Protein AF-A0AAV5M374-F1 (afdb_monomer_lite)

Structure (mmCIF, N/CA/C/O backbone):
data_AF-A0AAV5M374-F1
#
_entry.id   AF-A0AAV5M374-F1
#
loop_
_atom_site.group_PDB
_atom_site.id
_atom_site.type_symbol
_atom_site.label_atom_id
_atom_site.label_alt_id
_atom_site.label_comp_id
_atom_site.label_asym_id
_atom_site.label_entity_id
_atom_site.label_seq_id
_atom_site.pdbx_PDB_ins_code
_atom_site.Cartn_x
_atom_site.Cartn_y
_atom_site.Cartn_z
_atom_site.occupancy
_atom_site.B_iso_or_equiv
_atom_site.auth_seq_id
_atom_site.auth_comp_id
_atom_site.auth_asym_id
_atom_site.auth_atom_id
_atom_site.pdbx_PDB_model_num
ATOM 1 N N . MET A 1 1 ? 23.034 6.800 -38.094 1.00 63.66 1 MET A N 1
ATOM 2 C CA . MET A 1 1 ? 21.610 6.396 -38.113 1.00 63.66 1 MET A CA 1
ATOM 3 C C . MET A 1 1 ? 21.363 5.083 -37.357 1.00 63.66 1 MET A C 1
ATOM 5 O O . MET A 1 1 ? 20.470 5.064 -36.525 1.00 63.66 1 MET A O 1
ATOM 9 N N . LEU A 1 2 ? 22.172 4.026 -37.544 1.00 66.50 2 LEU A N 1
ATOM 10 C CA . LEU A 1 2 ? 22.013 2.746 -36.817 1.00 66.50 2 LEU A CA 1
ATOM 11 C C . LEU A 1 2 ? 22.292 2.823 -35.298 1.00 66.50 2 LEU A C 1
ATOM 13 O O . LEU A 1 2 ? 21.538 2.262 -34.511 1.00 66.50 2 LEU A O 1
ATOM 17 N N . ILE A 1 3 ? 23.316 3.573 -34.870 1.00 73.94 3 ILE A N 1
ATOM 18 C CA . ILE A 1 3 ? 23.682 3.710 -33.442 1.00 73.94 3 ILE A CA 1
ATOM 19 C C . ILE A 1 3 ? 22.587 4.444 -32.647 1.00 73.94 3 ILE A C 1
ATOM 21 O O . ILE A 1 3 ? 22.240 4.060 -31.532 1.00 73.94 3 ILE A O 1
ATOM 25 N N . THR A 1 4 ? 21.992 5.477 -33.245 1.00 79.81 4 THR A N 1
ATOM 26 C CA . THR A 1 4 ? 20.926 6.276 -32.628 1.00 79.81 4 THR A CA 1
ATOM 27 C C . THR A 1 4 ? 19.638 5.469 -32.443 1.00 79.81 4 THR A C 1
ATOM 29 O O . THR A 1 4 ? 18.962 5.627 -31.431 1.00 79.81 4 THR A O 1
ATOM 32 N N . GLY A 1 5 ? 19.324 4.574 -33.389 1.00 83.69 5 GLY A N 1
ATOM 33 C CA . GLY A 1 5 ? 18.182 3.662 -33.290 1.00 83.69 5 GLY A CA 1
ATOM 34 C C . GLY A 1 5 ? 18.334 2.641 -32.162 1.00 83.69 5 GLY A C 1
ATOM 35 O O . GLY A 1 5 ? 17.395 2.435 -31.400 1.00 83.69 5 GLY A O 1
ATOM 36 N N . PHE A 1 6 ? 19.528 2.064 -31.989 1.00 84.19 6 PHE A N 1
ATOM 37 C CA . PHE A 1 6 ? 19.801 1.121 -30.899 1.00 84.19 6 PHE A CA 1
ATOM 38 C C . PHE A 1 6 ? 19.651 1.776 -29.517 1.00 84.19 6 PHE A C 1
ATOM 40 O O . PHE A 1 6 ? 18.900 1.284 -28.679 1.00 84.19 6 PHE A O 1
ATOM 47 N N . HIS A 1 7 ? 20.251 2.952 -29.317 1.00 85.19 7 HIS A N 1
ATOM 48 C CA . HIS A 1 7 ? 20.132 3.691 -28.057 1.00 85.19 7 HIS A CA 1
ATOM 49 C C . HIS A 1 7 ? 18.682 4.104 -27.732 1.00 85.19 7 HIS A C 1
ATOM 51 O O . HIS A 1 7 ? 18.277 4.175 -26.571 1.00 85.19 7 HIS A O 1
ATOM 57 N N . TYR A 1 8 ? 17.871 4.373 -28.758 1.00 91.94 8 TYR A N 1
ATOM 58 C CA . TYR A 1 8 ? 16.453 4.683 -28.589 1.00 91.94 8 TYR A CA 1
ATOM 59 C C . TYR A 1 8 ? 15.637 3.452 -28.162 1.00 91.94 8 TYR A C 1
ATOM 61 O O . TYR A 1 8 ? 14.814 3.551 -27.251 1.00 91.94 8 TYR A O 1
ATOM 69 N N . LEU A 1 9 ? 15.911 2.281 -28.749 1.00 89.94 9 LEU A N 1
ATOM 70 C CA . LEU A 1 9 ? 15.290 1.013 -28.352 1.00 89.94 9 LEU A CA 1
ATOM 71 C C . LEU A 1 9 ? 15.650 0.627 -26.912 1.00 89.94 9 LEU A C 1
ATOM 73 O O . LEU A 1 9 ? 14.777 0.187 -26.166 1.00 89.94 9 LEU A O 1
ATOM 77 N N . GLU A 1 10 ? 16.896 0.854 -26.492 1.00 91.62 10 GLU A N 1
ATOM 78 C CA . GLU A 1 10 ? 17.315 0.657 -25.099 1.00 91.62 10 GLU A CA 1
ATOM 79 C C . GLU A 1 10 ? 16.542 1.565 -24.134 1.00 91.62 10 GLU A C 1
ATOM 81 O O . GLU A 1 10 ? 16.057 1.105 -23.097 1.00 91.62 10 GLU A O 1
ATOM 86 N N . LYS A 1 11 ? 16.370 2.848 -24.481 1.00 93.94 11 LYS A N 1
ATOM 87 C CA . LYS A 1 11 ? 15.582 3.792 -23.672 1.00 93.94 11 LYS A CA 1
ATOM 88 C C . LYS A 1 11 ? 14.121 3.370 -23.555 1.00 93.94 11 LYS A C 1
ATOM 90 O O . LYS A 1 11 ? 13.602 3.329 -22.440 1.00 93.94 11 LYS A O 1
ATOM 95 N N . ILE A 1 12 ? 13.476 3.024 -24.670 1.00 94.00 12 ILE A N 1
ATOM 96 C CA . ILE A 1 12 ? 12.077 2.576 -24.668 1.00 94.00 12 ILE A CA 1
ATOM 97 C C . ILE A 1 12 ? 11.924 1.274 -23.886 1.00 94.00 12 ILE A C 1
ATOM 99 O O . ILE A 1 12 ? 10.998 1.156 -23.090 1.00 94.00 12 ILE A O 1
ATOM 103 N N . SER A 1 13 ? 12.832 0.313 -24.068 1.00 94.44 13 SER A N 1
ATOM 104 C CA . SER A 1 13 ? 12.796 -0.968 -23.356 1.00 94.44 13 SER A CA 1
ATOM 105 C C . SER A 1 13 ? 12.890 -0.771 -21.841 1.00 94.44 13 SER A C 1
ATOM 107 O O . SER A 1 13 ? 12.072 -1.298 -21.082 1.00 94.44 13 SER A O 1
ATOM 109 N N . ASN A 1 14 ? 13.820 0.075 -21.389 1.00 94.81 14 ASN A N 1
ATOM 110 C CA . ASN A 1 14 ? 13.945 0.415 -19.974 1.00 94.81 14 ASN A CA 1
ATOM 111 C C . ASN A 1 14 ? 12.702 1.141 -19.451 1.00 94.81 14 ASN A C 1
ATOM 113 O O . ASN A 1 14 ? 12.200 0.794 -18.384 1.00 94.81 14 ASN A O 1
ATOM 117 N N . GLN A 1 15 ? 12.166 2.106 -20.200 1.00 96.00 15 GLN A N 1
ATOM 118 C CA . GLN A 1 15 ? 10.944 2.810 -19.817 1.00 96.00 15 GLN A CA 1
ATOM 119 C C . GLN A 1 15 ? 9.748 1.855 -19.707 1.00 96.00 15 GLN A C 1
ATOM 121 O O . GLN A 1 15 ? 9.050 1.879 -18.698 1.00 96.00 15 GLN A O 1
ATOM 126 N N . ALA A 1 16 ? 9.557 0.963 -20.681 1.00 95.81 16 ALA A N 1
ATOM 127 C CA . ALA A 1 16 ? 8.506 -0.048 -20.653 1.00 95.81 16 ALA A CA 1
ATOM 128 C C . ALA A 1 16 ? 8.645 -0.970 -19.431 1.00 95.81 16 ALA A C 1
ATOM 130 O O . ALA A 1 16 ? 7.659 -1.245 -18.747 1.00 95.81 16 ALA A O 1
ATOM 131 N N . ARG A 1 17 ? 9.872 -1.386 -19.092 1.00 96.38 17 ARG A N 1
ATOM 132 C CA . ARG A 1 17 ? 10.149 -2.184 -17.890 1.00 96.38 17 ARG A CA 1
ATOM 133 C C . ARG A 1 17 ? 9.746 -1.451 -16.607 1.00 96.38 17 ARG A C 1
ATOM 135 O O . ARG A 1 17 ? 9.092 -2.050 -15.753 1.00 96.38 17 ARG A O 1
ATOM 142 N N . TRP A 1 18 ? 10.107 -0.174 -16.469 1.00 96.44 18 TRP A N 1
ATOM 143 C CA . TRP A 1 18 ? 9.716 0.637 -15.311 1.00 96.44 18 TRP A CA 1
ATOM 144 C C . TRP A 1 18 ? 8.202 0.838 -15.235 1.00 96.44 18 TRP A C 1
ATOM 146 O O . TRP A 1 18 ? 7.633 0.688 -14.156 1.00 96.44 18 TRP A O 1
ATOM 156 N N . SER A 1 19 ? 7.539 1.091 -16.367 1.00 95.00 19 SER A N 1
ATOM 157 C CA . SER A 1 19 ? 6.080 1.210 -16.430 1.00 95.00 19 SER A CA 1
ATOM 158 C C . SER A 1 19 ? 5.379 -0.074 -15.978 1.00 95.00 19 SER A C 1
ATOM 160 O O . SER A 1 19 ? 4.466 -0.006 -15.160 1.00 95.00 19 SER A O 1
ATOM 162 N N . VAL A 1 20 ? 5.843 -1.250 -16.419 1.00 96.19 20 VAL A N 1
ATOM 163 C CA . VAL A 1 20 ? 5.286 -2.545 -15.983 1.00 96.19 20 VAL A CA 1
ATOM 164 C C . VAL A 1 20 ? 5.479 -2.758 -14.481 1.00 96.19 20 VAL A C 1
ATOM 166 O O . VAL A 1 20 ? 4.536 -3.140 -13.786 1.00 96.19 20 VAL A O 1
ATOM 169 N N . LEU A 1 21 ? 6.678 -2.479 -13.957 1.00 95.56 21 LEU A N 1
ATOM 170 C CA . LEU A 1 21 ? 6.959 -2.606 -12.526 1.00 95.56 21 LEU A CA 1
ATOM 171 C C . LEU A 1 21 ? 6.077 -1.665 -11.692 1.00 95.56 21 LEU A C 1
ATOM 173 O O . LEU A 1 21 ? 5.552 -2.056 -10.649 1.00 95.56 21 LEU A O 1
ATOM 177 N N . GLN A 1 22 ? 5.879 -0.435 -12.165 1.00 93.69 22 GLN A N 1
ATOM 178 C CA . GLN A 1 22 ? 5.028 0.550 -11.510 1.00 93.69 22 GLN A CA 1
ATOM 179 C C . GLN A 1 22 ? 3.558 0.111 -11.497 1.00 93.69 22 GLN A C 1
ATOM 181 O O . GLN A 1 22 ? 2.926 0.158 -10.440 1.00 93.69 22 GLN A O 1
ATOM 186 N N . SER A 1 23 ? 3.023 -0.372 -12.624 1.00 90.38 23 SER A N 1
ATOM 187 C CA . SER A 1 23 ? 1.656 -0.907 -12.697 1.00 90.38 23 SER A CA 1
ATOM 188 C C . SER A 1 23 ? 1.465 -2.115 -11.777 1.00 90.38 23 SER A C 1
ATOM 190 O O . SER A 1 23 ? 0.454 -2.208 -11.080 1.00 90.38 23 SER A O 1
ATOM 192 N N . PHE A 1 24 ? 2.454 -3.011 -11.708 1.00 91.50 24 PHE A N 1
ATOM 193 C CA . PHE A 1 24 ? 2.428 -4.149 -10.790 1.00 91.50 24 PHE A CA 1
ATOM 194 C C . PHE A 1 24 ? 2.405 -3.705 -9.320 1.00 91.50 24 PHE A C 1
ATOM 196 O O . PHE A 1 24 ? 1.595 -4.199 -8.531 1.00 91.50 24 PHE A O 1
ATOM 203 N N . ASN A 1 25 ? 3.246 -2.736 -8.953 1.00 90.88 25 ASN A N 1
ATOM 204 C CA . ASN A 1 25 ? 3.258 -2.179 -7.603 1.00 90.88 25 ASN A CA 1
ATOM 205 C C . ASN A 1 25 ? 1.915 -1.529 -7.257 1.00 90.88 25 ASN A C 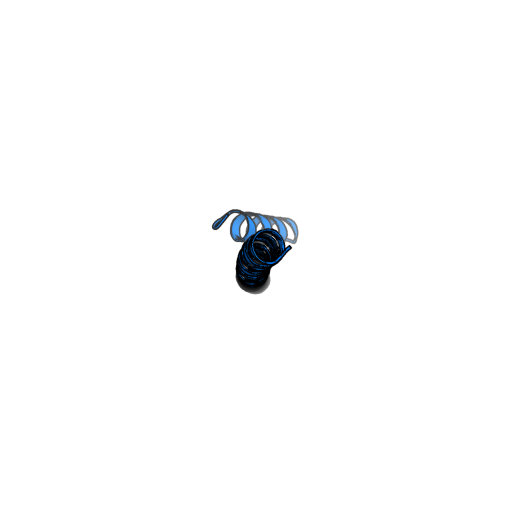1
ATOM 207 O O . ASN A 1 25 ? 1.381 -1.790 -6.184 1.00 90.88 25 ASN A O 1
ATOM 211 N N . MET A 1 26 ? 1.322 -0.757 -8.171 1.00 87.56 26 MET A N 1
ATOM 212 C CA . MET A 1 26 ? 0.001 -0.156 -7.969 1.00 87.56 26 MET A CA 1
ATOM 213 C C . MET A 1 26 ? -1.071 -1.216 -7.681 1.00 87.56 26 MET A C 1
ATOM 215 O O . MET A 1 26 ? -1.832 -1.079 -6.723 1.00 87.56 26 MET A O 1
ATOM 219 N N . LEU A 1 27 ? -1.084 -2.316 -8.439 1.00 89.62 27 LEU A N 1
ATOM 220 C CA . LEU A 1 27 ? -2.024 -3.418 -8.221 1.00 89.62 27 LEU A CA 1
ATOM 221 C C . LEU A 1 27 ? -1.832 -4.081 -6.846 1.00 89.62 27 LEU A C 1
ATOM 223 O O . LEU A 1 27 ? -2.802 -4.418 -6.161 1.00 89.62 27 LEU A O 1
ATOM 227 N N . LYS A 1 28 ? -0.577 -4.232 -6.411 1.00 89.50 28 LYS A N 1
ATOM 228 C CA . LYS A 1 28 ? -0.235 -4.740 -5.078 1.00 89.50 28 LYS A CA 1
ATOM 229 C C . LYS A 1 28 ? -0.757 -3.815 -3.968 1.00 89.50 28 LYS A C 1
ATOM 231 O O . LYS A 1 28 ? -1.345 -4.325 -3.012 1.00 89.50 28 LYS A O 1
ATOM 236 N N . TRP A 1 29 ? -0.598 -2.493 -4.108 1.00 87.31 29 TRP A N 1
ATOM 237 C CA . TRP A 1 29 ? -1.126 -1.496 -3.161 1.00 87.31 29 TRP A CA 1
ATOM 238 C C . TRP A 1 29 ? -2.641 -1.565 -3.054 1.00 87.31 29 TRP A C 1
ATOM 240 O O . TRP A 1 29 ? -3.165 -1.702 -1.950 1.00 87.31 29 TRP A O 1
ATOM 250 N N . HIS A 1 30 ? -3.337 -1.582 -4.193 1.00 87.56 30 HIS A N 1
ATOM 251 C CA . HIS A 1 30 ? -4.794 -1.693 -4.225 1.00 87.56 30 HIS A CA 1
ATOM 252 C C . HIS A 1 30 ? -5.293 -2.950 -3.513 1.00 87.56 30 HIS A C 1
ATOM 254 O O . HIS A 1 30 ? -6.187 -2.865 -2.676 1.00 87.56 30 HIS A O 1
ATOM 260 N N . ARG A 1 31 ? -4.675 -4.109 -3.766 1.00 90.00 31 ARG A N 1
ATOM 261 C CA . ARG A 1 31 ? -5.052 -5.359 -3.091 1.00 90.00 31 ARG A CA 1
ATOM 262 C C . ARG A 1 31 ? -4.835 -5.296 -1.576 1.00 90.00 31 ARG A C 1
ATOM 264 O O . ARG A 1 31 ? -5.597 -5.891 -0.815 1.00 90.00 31 ARG A O 1
ATOM 271 N N . HIS A 1 32 ? -3.780 -4.620 -1.126 1.00 87.56 32 HIS A N 1
ATOM 272 C CA . HIS A 1 32 ? -3.493 -4.473 0.298 1.00 87.56 32 HIS A CA 1
ATOM 273 C C . HIS A 1 32 ? -4.481 -3.515 0.983 1.00 87.56 32 HIS A C 1
ATOM 275 O O . HIS A 1 32 ? -5.002 -3.841 2.051 1.00 87.56 32 HIS A O 1
ATOM 281 N N . ALA A 1 33 ? -4.794 -2.390 0.337 1.00 85.12 33 ALA A N 1
ATOM 28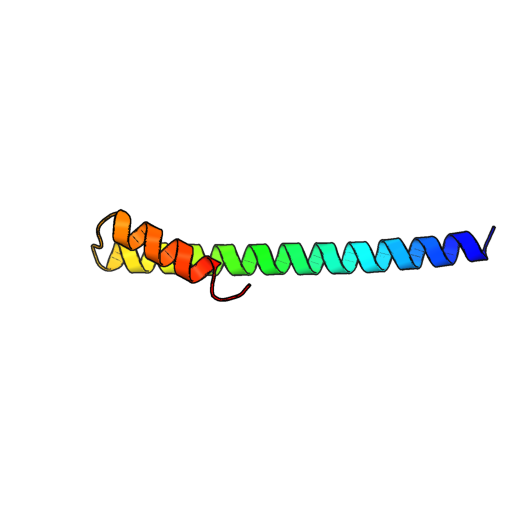2 C CA . ALA A 1 33 ? -5.794 -1.426 0.788 1.00 85.12 33 ALA A CA 1
ATOM 283 C C . ALA A 1 33 ? -7.205 -2.028 0.859 1.00 85.12 33 ALA A C 1
ATOM 285 O O . ALA A 1 33 ? -7.896 -1.860 1.863 1.00 85.12 33 ALA A O 1
ATOM 286 N N . ASP A 1 34 ? -7.609 -2.789 -0.157 1.00 88.19 34 ASP A N 1
ATOM 287 C CA . ASP A 1 34 ? -8.906 -3.469 -0.196 1.00 88.19 34 ASP A CA 1
ATOM 288 C C . ASP A 1 34 ? -9.050 -4.459 0.972 1.00 88.19 34 ASP A C 1
ATOM 290 O O . ASP A 1 34 ? -9.996 -4.398 1.758 1.00 88.19 34 ASP A O 1
ATOM 294 N N . ARG A 1 35 ? -8.019 -5.279 1.218 1.00 89.75 35 ARG A N 1
ATOM 295 C CA . ARG A 1 35 ? -7.989 -6.182 2.381 1.00 89.75 35 ARG A CA 1
ATOM 296 C C . ARG A 1 35 ? -8.051 -5.431 3.717 1.00 89.75 35 ARG A C 1
ATOM 298 O O . ARG A 1 35 ? -8.691 -5.913 4.652 1.00 89.75 35 ARG A O 1
ATOM 305 N N . ALA A 1 36 ? -7.364 -4.295 3.844 1.00 86.62 36 ALA A N 1
ATOM 306 C CA . ALA A 1 36 ? -7.402 -3.480 5.058 1.00 86.62 36 ALA A CA 1
ATOM 307 C C . ALA A 1 36 ? -8.798 -2.880 5.295 1.00 86.62 36 ALA A C 1
ATOM 309 O O . ALA A 1 36 ? -9.260 -2.850 6.436 1.00 86.62 36 ALA A O 1
ATOM 310 N N . THR A 1 37 ? -9.475 -2.483 4.215 1.00 86.56 37 THR A N 1
ATOM 311 C CA . THR A 1 37 ? -10.861 -1.998 4.221 1.00 86.56 37 THR A CA 1
ATOM 312 C C . THR A 1 37 ? -11.805 -3.078 4.731 1.00 86.56 37 THR A C 1
ATOM 314 O O . THR A 1 37 ? -12.485 -2.864 5.731 1.00 86.56 37 THR A O 1
ATOM 317 N N . VAL A 1 38 ? -11.790 -4.262 4.106 1.00 89.06 38 VAL A N 1
ATOM 318 C CA . VAL A 1 38 ? -12.662 -5.390 4.474 1.00 89.06 38 VAL A CA 1
ATOM 319 C C . VAL A 1 38 ? -12.483 -5.762 5.943 1.00 89.06 38 VAL A C 1
ATOM 321 O O . VAL A 1 38 ? -13.462 -5.825 6.677 1.00 89.06 38 VAL A O 1
ATOM 324 N N . ARG A 1 39 ? -11.240 -5.897 6.420 1.00 86.88 39 ARG A N 1
ATOM 325 C CA . ARG A 1 39 ? -10.973 -6.221 7.833 1.00 86.88 39 ARG A CA 1
ATOM 326 C C . ARG A 1 39 ? -11.476 -5.156 8.803 1.00 86.88 39 ARG A C 1
ATOM 328 O O . ARG A 1 39 ? -11.944 -5.482 9.890 1.00 86.88 39 ARG A O 1
ATOM 335 N N . ALA A 1 40 ? -11.339 -3.880 8.448 1.00 82.94 40 ALA A N 1
ATOM 336 C CA . ALA A 1 40 ? -11.817 -2.793 9.293 1.00 82.94 40 ALA A CA 1
ATOM 337 C C . ALA A 1 40 ? -13.354 -2.767 9.351 1.00 82.94 40 ALA A C 1
ATOM 339 O O . ALA A 1 40 ? -13.914 -2.562 10.430 1.00 82.94 40 ALA A O 1
ATOM 340 N N . LEU A 1 41 ? -14.020 -3.052 8.228 1.00 83.62 41 LEU A N 1
ATOM 341 C CA . LEU A 1 41 ? -15.474 -3.197 8.155 1.00 83.62 41 LEU A CA 1
ATOM 342 C C . LEU A 1 41 ? -15.972 -4.414 8.950 1.00 83.62 41 LEU A C 1
ATOM 344 O O . LEU A 1 41 ? -16.895 -4.271 9.745 1.00 83.62 41 LEU A O 1
ATOM 348 N N . GLU A 1 42 ? -15.326 -5.577 8.817 1.00 87.44 42 GLU A N 1
ATOM 349 C CA . GLU A 1 42 ? -15.639 -6.792 9.593 1.00 87.44 42 GLU A CA 1
ATOM 350 C C . GLU A 1 42 ? -15.508 -6.568 11.105 1.00 87.44 42 GLU A C 1
ATOM 352 O O . GLU A 1 42 ? -16.280 -7.117 11.886 1.00 87.44 42 GLU A O 1
ATOM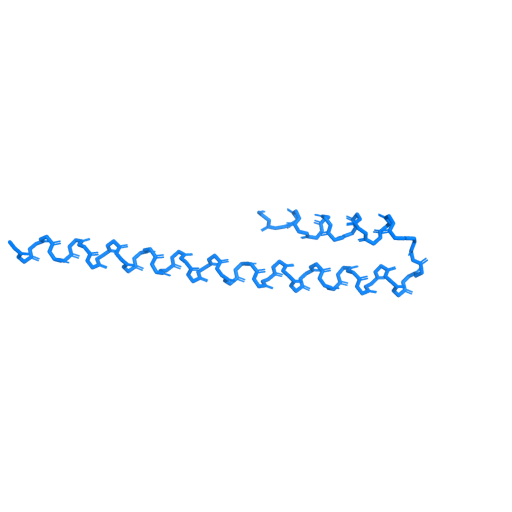 357 N N . SER A 1 43 ? -14.561 -5.726 11.534 1.00 84.06 43 SER A N 1
ATOM 358 C CA . SER A 1 43 ? -14.390 -5.371 12.949 1.00 84.06 43 SER A CA 1
ATOM 359 C C . SER A 1 43 ? -15.432 -4.382 13.495 1.00 84.06 43 SER A C 1
ATOM 361 O O . SER A 1 43 ? -15.342 -4.001 14.661 1.00 84.06 43 SER A O 1
ATOM 363 N N . GLY A 1 44 ? -16.392 -3.931 12.675 1.00 81.12 44 GLY A N 1
ATOM 364 C CA . GLY A 1 44 ? -17.392 -2.931 13.065 1.00 81.12 44 GLY A CA 1
ATOM 365 C C . GLY A 1 44 ? -16.799 -1.543 13.333 1.00 81.12 44 GLY A C 1
ATOM 366 O O . GLY A 1 44 ? -17.367 -0.758 14.092 1.00 81.12 44 GLY A O 1
ATOM 367 N N . GLY A 1 45 ? -15.631 -1.242 12.756 1.00 77.44 45 GLY A N 1
ATOM 368 C CA . GLY A 1 45 ? -14.942 0.028 12.963 1.00 77.44 45 GLY A CA 1
ATOM 369 C C . GLY A 1 45 ? -15.721 1.205 12.375 1.00 77.44 45 GLY A C 1
ATOM 370 O O . GLY A 1 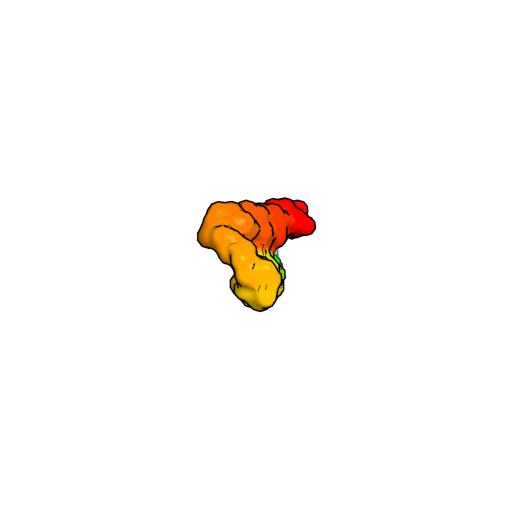45 ? -16.321 1.097 11.307 1.00 77.44 45 GLY A O 1
ATOM 371 N N . SER A 1 46 ? -15.672 2.361 13.042 1.00 85.31 46 SER A N 1
ATOM 372 C CA . SER A 1 46 ? -16.203 3.601 12.467 1.00 85.31 46 SER A CA 1
ATOM 373 C C . SER A 1 46 ? -15.487 3.943 11.156 1.00 85.31 46 SER A C 1
ATOM 375 O O . SER A 1 46 ? -14.332 3.560 10.945 1.00 85.31 46 SER A O 1
ATOM 377 N N . LEU A 1 47 ? -16.145 4.710 10.282 1.00 82.88 47 LEU A N 1
ATOM 378 C CA . LEU A 1 47 ? -15.595 5.122 8.984 1.00 82.88 47 LEU A CA 1
ATOM 379 C C . LEU A 1 47 ? -14.173 5.707 9.101 1.00 82.88 47 LEU A C 1
ATOM 381 O O . LEU A 1 47 ? -13.300 5.386 8.297 1.00 82.88 47 LEU A O 1
ATOM 385 N N . SER A 1 48 ? -13.901 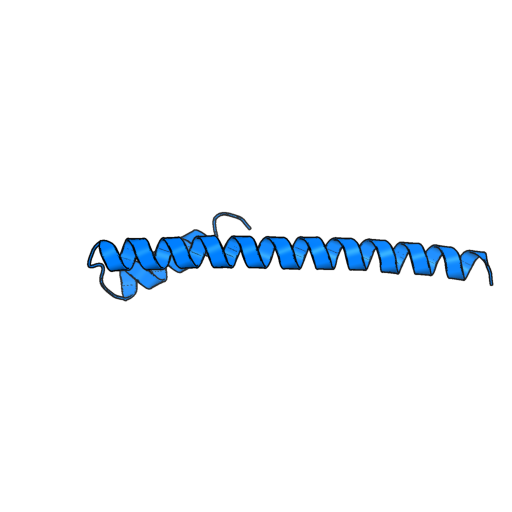6.482 10.153 1.00 86.81 48 SER A N 1
ATOM 386 C CA . SER A 1 48 ? -12.575 7.049 10.431 1.00 86.81 48 SER A CA 1
ATOM 387 C C . SER A 1 48 ? -11.498 5.983 10.688 1.00 86.81 48 SER A C 1
ATOM 389 O O . SER A 1 48 ? -10.345 6.159 10.297 1.00 86.81 48 SER A O 1
ATOM 391 N N . ILE A 1 49 ? -11.849 4.857 11.322 1.00 86.94 49 ILE A N 1
ATOM 392 C CA . ILE A 1 49 ? -10.930 3.727 11.531 1.00 86.94 49 ILE A CA 1
ATOM 393 C C . ILE A 1 49 ? -10.649 3.015 10.207 1.00 86.94 49 ILE A C 1
ATOM 395 O O . ILE A 1 49 ? -9.498 2.657 9.952 1.00 86.94 49 ILE A O 1
ATOM 399 N N . VAL A 1 50 ? -11.671 2.838 9.365 1.00 86.38 50 VAL A N 1
ATOM 400 C CA . VAL A 1 50 ? -11.536 2.227 8.035 1.00 86.38 50 VAL A CA 1
ATOM 401 C C . VAL A 1 50 ? -10.593 3.054 7.157 1.00 86.38 50 VAL A C 1
ATOM 403 O O . VAL A 1 50 ? -9.614 2.512 6.647 1.00 86.38 50 VAL A O 1
ATOM 406 N N . ILE A 1 51 ? -10.811 4.371 7.066 1.00 86.25 51 ILE A N 1
ATOM 407 C CA . ILE A 1 51 ? -9.960 5.293 6.291 1.00 86.25 51 ILE A CA 1
ATOM 408 C C . ILE A 1 51 ? -8.504 5.222 6.770 1.00 86.25 51 ILE A C 1
ATOM 410 O O . ILE A 1 51 ? -7.602 4.979 5.970 1.00 86.25 51 ILE A O 1
ATOM 414 N N . ARG A 1 52 ? -8.266 5.309 8.087 1.00 88.12 52 ARG A N 1
ATOM 415 C CA . ARG A 1 52 ? -6.909 5.231 8.652 1.00 88.12 52 ARG A CA 1
ATOM 416 C C . ARG A 1 52 ? -6.198 3.915 8.312 1.00 88.12 52 ARG A C 1
ATOM 418 O O . ARG A 1 52 ? -4.995 3.907 8.063 1.00 88.12 52 ARG A O 1
ATOM 425 N N . ARG A 1 53 ? -6.916 2.785 8.315 1.00 85.25 53 ARG A N 1
ATOM 426 C CA . ARG A 1 53 ? -6.351 1.464 7.972 1.00 85.25 53 ARG A CA 1
ATOM 427 C C . ARG A 1 53 ? -5.963 1.380 6.493 1.00 85.25 53 ARG A C 1
ATOM 429 O O . ARG A 1 53 ? -4.932 0.785 6.187 1.00 85.25 53 ARG A O 1
ATOM 436 N N . ILE A 1 54 ? -6.746 1.994 5.606 1.00 85.06 54 ILE A N 1
ATOM 437 C CA . ILE A 1 54 ? -6.440 2.104 4.172 1.00 85.06 54 ILE A CA 1
ATOM 438 C C . ILE A 1 54 ? -5.179 2.944 3.954 1.00 85.06 54 ILE A C 1
ATOM 440 O O . ILE A 1 54 ? -4.263 2.505 3.263 1.00 85.06 54 ILE A O 1
ATOM 444 N N . GLU A 1 55 ? -5.092 4.119 4.577 1.00 87.06 55 GLU A N 1
ATOM 445 C CA . GLU A 1 55 ? -3.931 5.010 4.453 1.00 87.06 55 GLU A CA 1
ATOM 446 C C . GLU A 1 55 ? -2.639 4.355 4.961 1.00 87.06 55 GLU A C 1
ATOM 448 O O . GLU A 1 55 ? -1.592 4.440 4.311 1.00 87.06 55 GLU A O 1
ATOM 453 N N . GLN A 1 56 ? -2.712 3.643 6.091 1.00 86.62 56 GLN A N 1
ATOM 454 C CA . GLN A 1 56 ? -1.590 2.868 6.628 1.00 86.62 56 GLN A CA 1
ATOM 455 C C . GLN A 1 56 ? -1.150 1.766 5.659 1.00 86.62 56 GLN A C 1
ATOM 457 O O . GLN A 1 56 ? 0.035 1.650 5.359 1.00 86.62 56 GLN A O 1
ATOM 462 N N . ALA A 1 57 ? -2.100 1.001 5.117 1.00 85.00 57 ALA A N 1
ATOM 463 C CA . ALA A 1 57 ? -1.827 -0.046 4.138 1.00 85.00 57 ALA A CA 1
ATOM 464 C C . ALA A 1 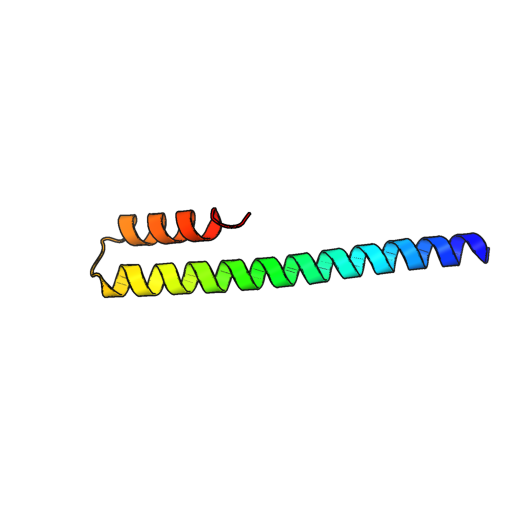57 ? -1.150 0.508 2.867 1.00 85.00 57 ALA A C 1
ATOM 466 O O . ALA A 1 57 ? -0.179 -0.065 2.376 1.00 85.00 57 ALA A O 1
ATOM 467 N N . MET A 1 58 ? -1.614 1.650 2.360 1.00 82.81 58 MET A N 1
ATOM 468 C CA . MET A 1 58 ? -1.031 2.311 1.186 1.00 82.81 58 MET A CA 1
ATOM 469 C C . MET A 1 58 ? 0.369 2.887 1.454 1.00 82.81 58 MET A C 1
ATOM 471 O O . MET A 1 58 ? 1.190 2.956 0.541 1.00 82.81 58 MET A O 1
ATOM 475 N N . SER A 1 59 ? 0.656 3.291 2.695 1.00 81.75 59 SER A N 1
ATOM 476 C CA . SER A 1 59 ? 1.958 3.844 3.091 1.00 81.75 59 SER A CA 1
ATOM 477 C C . SER A 1 59 ? 3.007 2.758 3.352 1.00 81.75 59 SER A C 1
ATOM 479 O O . SER A 1 59 ? 4.189 2.977 3.103 1.00 81.75 59 SER A O 1
ATOM 481 N N . SER A 1 60 ? 2.586 1.579 3.820 1.00 70.81 60 SER A N 1
ATOM 482 C CA . SER A 1 60 ? 3.466 0.494 4.279 1.00 70.81 60 SER A CA 1
ATOM 483 C C . SER A 1 60 ? 4.182 -0.315 3.195 1.00 70.81 60 SER A C 1
ATOM 485 O O . SER A 1 60 ? 4.859 -1.287 3.524 1.00 70.81 60 SER A O 1
ATOM 487 N N . GLY A 1 61 ? 4.121 0.061 1.924 1.00 64.00 61 GLY A N 1
ATOM 488 C CA . GLY A 1 61 ? 5.221 -0.382 1.063 1.00 64.00 61 GLY A CA 1
ATOM 489 C C . GLY A 1 61 ? 5.471 0.422 -0.186 1.00 64.00 61 GLY A C 1
ATOM 490 O O . GLY A 1 61 ? 5.949 -0.094 -1.198 1.00 64.00 61 GLY A O 1
ATOM 491 N N . ARG A 1 62 ? 5.293 1.726 -0.034 1.00 55.12 62 ARG A N 1
ATOM 492 C CA . ARG A 1 62 ? 6.267 2.598 -0.666 1.00 55.12 62 ARG A CA 1
ATOM 493 C C . ARG A 1 62 ? 7.696 2.180 -0.286 1.00 55.12 62 ARG A C 1
ATOM 495 O O . ARG A 1 62 ? 7.892 1.748 0.872 1.00 55.12 62 ARG A O 1
#

Organism: NCBI:txid152421

Secondary structure (DSSP, 8-state):
-HHHHHHHHHHHHHHHHHHHHHHHHHHHHHHHHHHHHHHHHHTT--HHHHHHHHHHHHHTT-

Radius of gyration: 19.34 Å; chains: 1; bounding box: 41×14×51 Å

Foldseek 3Di:
DVVVVVVVVVVVVVVVVVVVVVVVVVVVLVVQLVVQLVVCVVVVHDPVSSVVSSVCSNVVPD

pLDDT: mean 86.12, std 8.2, range [55.12, 96.44]

Sequence (62 aa):
MLITGFHYLEKISNQARWSVLQSFNMLKWHRHADRATVRALESGGSLSIVIRRIEQAMSSGR